Protein AF-A0A3E1NDI7-F1 (afdb_monomer)

Foldseek 3Di:
DDDDDLADFDCVLVPVLVVVCVVPVPDGDVVVVCVVPHDPVVVVVVVCLLAPDWDQDLNATARPVLDDPVLLVVQCVVVVNPRQSSQQVSFKDFQCVVCPPPDPPDLDPSVLVNSQSVLRSSQSSHVVNVCVVCVVWDKDKDFDRDSPTTIIGMGTDPDPDDPD

Nearest PDB structures (foldseek):
  8p1n-assembly1_A  TM=6.412E-01  e=2.838E-01  Orthohantavirus hantanense
  8qh3-assembly1_A  TM=6.187E-01  e=4.307E-01  Hantaan virus 76-118
  8c4u-assembly1_A  TM=6.651E-01  e=1.259E+00  Hantaan virus 76-118
  8c4t-assembly1_A  TM=6.817E-01  e=2.285E+00  Hantaan virus 76-118

Sequence (164 aa):
MNIKSLINADLDLLIDYNQAMQLNPTNWDISEYVNWKYDMNAALAFSKFFFPDFLEVDGCIILAFRYNTESFAAWKAHFEGNIPLIEAACNRYEVADYFFNTDIYTDDEHYHRALIAFAHVLKSAWEFGIKNLFPDRIFVFELFENQKETSITFYSQAVSGEIN

Secondary structure (DSSP, 8-state):
-----S----GGG-HHHHHHHHH-TTS--HHHHHHHH--HHHHHHHHHHHS--EEEETTEEEEGGG--HHHHHHHHHHTTT-HHHHHHHHH-EEGGGGTTTTS-----HHHHHHHHHHHHHHHHHHHHHHHHH-TTS-EEEEEEEETTEEEEEEEEPP------

pLDDT: mean 89.71, std 11.97, range [34.78, 98.44]

Organism: NCBI:txid2291815

Mean predicted aligned error: 5.39 Å

Solvent-accessible surface area (backbone atoms only — not comparable to full-atom values): 9916 Å² total; per-residue (Å²): 137,89,86,85,71,97,66,88,77,68,61,86,69,36,62,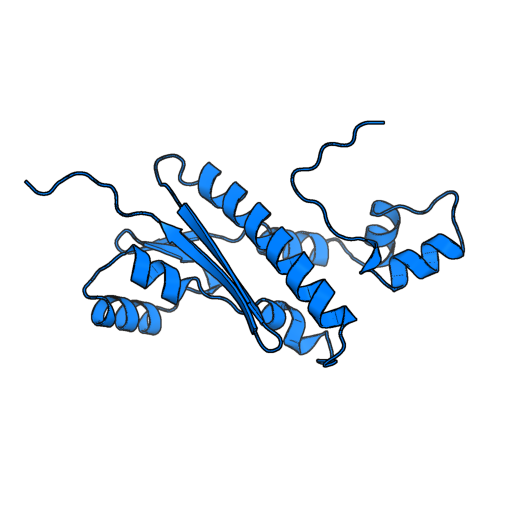70,56,53,56,50,33,74,77,39,73,91,83,56,52,74,66,56,48,45,66,73,76,50,55,74,65,55,54,57,53,50,47,44,66,41,49,60,61,73,37,81,54,96,90,31,66,33,42,47,94,55,64,44,74,67,62,52,53,50,39,35,61,75,48,74,65,41,51,42,61,33,19,35,62,52,33,48,42,57,59,62,71,80,39,66,90,76,49,77,90,58,99,41,74,65,53,54,50,44,52,53,53,48,49,54,48,39,50,51,35,41,55,52,47,49,45,74,76,39,71,92,56,56,72,51,76,50,76,47,80,54,100,87,46,49,29,40,29,36,26,50,59,80,77,90,78,80,91,125

Radius of gyration: 18.8 Å; Cα contacts (8 Å, |Δi|>4): 172; chains: 1; bounding box: 49×30×57 Å

Structure (mmCIF, N/CA/C/O backbone):
data_AF-A0A3E1NDI7-F1
#
_entry.id   AF-A0A3E1NDI7-F1
#
loop_
_atom_site.group_PDB
_atom_site.id
_atom_site.type_symbol
_atom_site.label_atom_id
_atom_site.label_alt_id
_atom_site.label_comp_id
_atom_site.label_asym_id
_atom_site.label_entity_id
_atom_site.label_seq_id
_atom_site.pdbx_PDB_ins_code
_atom_site.Cartn_x
_atom_site.Cartn_y
_atom_site.Cartn_z
_atom_site.occupancy
_atom_site.B_iso_or_equiv
_atom_site.auth_seq_id
_atom_site.auth_comp_id
_atom_site.auth_asym_id
_atom_site.auth_atom_id
_atom_site.pdbx_PDB_model_num
ATOM 1 N N . MET A 1 1 ? -1.617 15.578 -26.809 1.00 71.19 1 MET A N 1
ATOM 2 C CA . MET A 1 1 ? -2.389 14.451 -26.240 1.00 71.19 1 MET A CA 1
ATOM 3 C C . MET A 1 1 ? -2.559 14.718 -24.752 1.00 71.19 1 MET A C 1
ATOM 5 O O . MET A 1 1 ? -1.591 15.159 -24.152 1.00 71.19 1 MET A O 1
ATOM 9 N N . ASN A 1 2 ? -3.754 14.548 -24.179 1.00 81.81 2 ASN A N 1
ATOM 10 C CA . ASN A 1 2 ? -3.984 14.744 -22.742 1.00 81.81 2 ASN A CA 1
ATOM 11 C C . ASN A 1 2 ? -4.126 13.366 -22.089 1.00 81.81 2 ASN A C 1
ATOM 13 O O . ASN A 1 2 ? -5.121 12.684 -22.330 1.00 81.81 2 ASN A O 1
ATOM 17 N N . ILE A 1 3 ? -3.107 12.937 -21.348 1.00 80.75 3 ILE A N 1
ATOM 18 C CA . ILE A 1 3 ? -3.096 11.645 -20.658 1.00 80.75 3 ILE A CA 1
ATOM 19 C C . ILE A 1 3 ? -3.662 11.867 -19.257 1.00 80.75 3 ILE A C 1
ATOM 21 O O . ILE A 1 3 ? -3.220 12.763 -18.542 1.00 80.75 3 ILE A O 1
ATOM 25 N N . LYS A 1 4 ? -4.646 11.056 -18.865 1.00 83.56 4 LYS A N 1
ATOM 26 C CA . LYS A 1 4 ? -5.190 11.041 -17.505 1.00 83.56 4 LYS A CA 1
ATOM 27 C C . LYS A 1 4 ? -4.790 9.736 -16.838 1.00 83.56 4 LYS A C 1
ATOM 29 O O . LYS A 1 4 ? -5.055 8.677 -17.396 1.00 83.56 4 LYS A O 1
ATOM 34 N N . SER A 1 5 ? -4.196 9.823 -15.655 1.00 83.75 5 SER A N 1
ATOM 35 C CA . SER A 1 5 ? -3.858 8.656 -14.847 1.00 83.75 5 SER A CA 1
ATOM 36 C C . SER A 1 5 ? -4.297 8.863 -13.404 1.00 83.75 5 SER A C 1
ATOM 38 O O . SER A 1 5 ? -4.286 9.989 -12.908 1.00 83.75 5 SER A O 1
ATOM 40 N N . LEU A 1 6 ? -4.680 7.767 -12.748 1.00 78.81 6 LEU A N 1
ATOM 41 C CA . LEU A 1 6 ? -4.918 7.733 -11.305 1.00 78.81 6 LEU A CA 1
ATOM 42 C C . LEU A 1 6 ? -3.596 7.819 -10.530 1.00 78.81 6 LEU A C 1
ATOM 44 O O . LEU A 1 6 ? -3.552 8.377 -9.440 1.00 78.81 6 LEU A O 1
ATOM 48 N N . ILE A 1 7 ? -2.530 7.266 -11.111 1.00 83.50 7 ILE A N 1
ATOM 49 C CA . ILE A 1 7 ? -1.207 7.149 -10.505 1.00 83.50 7 ILE A CA 1
ATOM 50 C C . ILE A 1 7 ? -0.177 7.641 -11.517 1.00 83.50 7 ILE A C 1
ATOM 52 O O . ILE A 1 7 ? -0.162 7.189 -12.663 1.00 83.50 7 ILE A O 1
ATOM 56 N N . ASN A 1 8 ? 0.693 8.555 -11.099 1.00 74.81 8 ASN A N 1
ATOM 57 C CA . ASN A 1 8 ? 1.824 8.985 -11.910 1.00 74.81 8 ASN A CA 1
ATOM 58 C C . ASN A 1 8 ? 3.104 8.361 -11.348 1.00 74.81 8 ASN A C 1
ATOM 60 O O . ASN A 1 8 ? 3.677 8.889 -10.398 1.00 74.81 8 ASN A O 1
ATOM 64 N N . ALA A 1 9 ? 3.497 7.208 -11.890 1.00 81.31 9 ALA A N 1
ATOM 65 C CA . ALA A 1 9 ? 4.770 6.582 -11.553 1.00 81.31 9 ALA A CA 1
ATOM 66 C C . ALA A 1 9 ? 5.896 7.267 -12.341 1.00 81.31 9 ALA A C 1
ATOM 68 O O . ALA A 1 9 ? 5.804 7.394 -13.563 1.00 81.31 9 ALA A O 1
ATOM 69 N N . ASP A 1 10 ? 6.946 7.700 -11.643 1.00 87.50 10 ASP A N 1
ATOM 70 C CA . ASP A 1 10 ? 8.139 8.279 -12.263 1.00 87.50 10 ASP A CA 1
ATOM 71 C C . ASP A 1 10 ? 8.981 7.162 -12.903 1.00 87.50 10 ASP A C 1
ATOM 73 O O . ASP A 1 10 ? 9.759 6.479 -12.235 1.00 87.50 10 ASP A O 1
ATOM 77 N N . LEU A 1 11 ? 8.782 6.937 -14.206 1.00 88.38 11 LEU A N 1
ATOM 78 C CA . LEU A 1 11 ? 9.503 5.906 -14.960 1.00 88.38 11 LEU A CA 1
ATOM 79 C C . LEU A 1 11 ? 10.994 6.240 -15.140 1.00 88.38 11 LEU A C 1
ATOM 81 O O . LEU A 1 11 ? 11.779 5.339 -15.443 1.00 88.38 11 LEU A O 1
ATOM 85 N N . ASP A 1 12 ? 11.419 7.484 -14.890 1.00 89.50 12 ASP A N 1
ATOM 86 C CA . ASP A 1 12 ? 12.838 7.855 -14.924 1.00 89.50 12 ASP A CA 1
ATOM 87 C C . ASP A 1 12 ? 13.623 7.159 -13.792 1.00 89.50 12 ASP A C 1
ATOM 89 O O . ASP A 1 12 ? 14.838 6.972 -13.880 1.00 89.50 12 ASP A O 1
ATOM 93 N N . LEU A 1 13 ? 12.921 6.683 -12.756 1.00 90.81 13 LEU A N 1
ATOM 94 C CA . LEU A 1 13 ? 13.494 5.905 -11.654 1.00 90.81 13 LEU A CA 1
ATOM 95 C C . LEU A 1 13 ? 13.760 4.436 -12.021 1.00 90.81 13 LEU A C 1
ATOM 97 O O . LEU A 1 13 ? 14.428 3.719 -11.277 1.00 90.81 13 LEU A O 1
ATOM 101 N N . LEU A 1 14 ? 13.292 3.967 -13.177 1.00 90.88 14 LEU A N 1
ATOM 102 C CA . LEU A 1 14 ? 13.565 2.618 -13.663 1.00 90.88 14 LEU A CA 1
ATOM 103 C C . LEU A 1 14 ? 14.849 2.631 -14.510 1.00 90.88 14 LEU A C 1
ATOM 105 O O . LEU A 1 14 ? 14.816 2.852 -15.718 1.00 90.88 14 LEU A O 1
ATOM 109 N N . ILE A 1 15 ? 16.007 2.405 -13.885 1.00 88.81 15 ILE A N 1
ATOM 110 C CA . ILE A 1 15 ? 17.323 2.510 -14.553 1.00 88.81 15 ILE A CA 1
ATOM 111 C C . ILE A 1 15 ? 17.380 1.636 -15.815 1.00 88.81 15 ILE A C 1
ATOM 113 O O . ILE A 1 15 ? 17.673 2.128 -16.908 1.00 88.81 15 ILE A O 1
ATOM 117 N N . ASP A 1 16 ? 17.031 0.358 -15.678 1.00 89.38 16 ASP A N 1
ATOM 118 C CA . ASP A 1 16 ? 17.076 -0.610 -16.776 1.00 89.38 16 ASP A CA 1
ATOM 119 C C . ASP A 1 16 ? 16.060 -0.293 -17.881 1.00 89.38 16 ASP A C 1
ATOM 121 O O . ASP A 1 16 ? 16.328 -0.540 -19.058 1.00 89.38 16 ASP A O 1
ATOM 125 N N . TYR A 1 17 ? 14.910 0.287 -17.520 1.00 90.69 17 TYR A N 1
ATOM 126 C CA . TYR A 1 17 ? 13.917 0.762 -18.484 1.00 90.69 17 TYR A CA 1
ATOM 127 C C . TYR A 1 17 ? 14.515 1.851 -19.375 1.00 90.69 17 TYR A C 1
ATOM 129 O O . TYR A 1 17 ? 14.430 1.766 -20.599 1.00 90.69 17 TYR A O 1
ATOM 137 N N . ASN A 1 18 ? 15.165 2.845 -18.767 1.00 88.94 18 ASN A N 1
ATOM 138 C CA . ASN A 1 18 ? 15.730 3.980 -19.489 1.00 88.94 18 ASN A CA 1
ATOM 139 C C . ASN A 1 18 ? 16.926 3.583 -20.354 1.00 88.94 18 ASN A C 1
ATOM 141 O O . ASN A 1 18 ? 17.058 4.061 -21.481 1.00 88.94 18 ASN A O 1
ATOM 145 N N . GLN A 1 19 ? 17.769 2.670 -19.871 1.00 88.88 19 GLN A N 1
ATOM 146 C CA . GLN A 1 19 ? 18.877 2.133 -20.661 1.00 88.88 19 GLN A CA 1
ATOM 147 C C . GLN A 1 19 ? 18.376 1.360 -21.888 1.00 88.88 19 GLN A C 1
ATOM 149 O O . GLN A 1 19 ? 18.858 1.583 -22.998 1.00 88.88 19 GLN A O 1
ATOM 154 N N . ALA A 1 20 ? 17.374 0.492 -21.722 1.00 87.25 20 ALA A N 1
ATOM 155 C CA . ALA A 1 20 ? 16.796 -0.259 -22.833 1.00 87.25 20 ALA A CA 1
ATOM 156 C C . ALA A 1 20 ? 16.078 0.651 -23.848 1.00 87.25 20 ALA A C 1
ATOM 158 O O . ALA A 1 20 ? 16.231 0.458 -25.057 1.00 87.25 20 ALA A O 1
ATOM 159 N N . MET A 1 21 ? 15.383 1.692 -23.375 1.00 88.44 21 MET A N 1
ATOM 160 C CA . MET A 1 21 ? 14.743 2.699 -24.228 1.00 88.44 21 MET A CA 1
ATOM 161 C C . MET A 1 21 ? 15.754 3.425 -25.125 1.00 88.44 21 MET A C 1
ATOM 163 O O . MET A 1 21 ? 15.481 3.657 -26.301 1.00 88.44 21 MET A O 1
ATOM 167 N N . GLN A 1 22 ? 16.938 3.758 -24.599 1.00 86.19 22 GLN A N 1
ATOM 168 C CA . GLN A 1 22 ? 18.000 4.409 -25.378 1.00 86.19 22 GLN A CA 1
ATOM 169 C C . GLN A 1 22 ? 18.545 3.514 -26.498 1.00 86.19 22 GLN A C 1
ATOM 171 O O . GLN A 1 22 ? 18.965 4.022 -27.539 1.00 86.19 22 GLN A O 1
ATOM 176 N N . LEU A 1 23 ? 18.530 2.194 -26.303 1.00 85.19 23 LEU A N 1
ATOM 177 C CA . LEU A 1 23 ? 19.011 1.227 -27.288 1.00 85.19 23 LEU A CA 1
ATOM 178 C C . LEU A 1 23 ? 17.955 0.892 -28.355 1.00 85.19 23 LEU A C 1
ATOM 180 O O . LEU A 1 23 ? 18.330 0.592 -29.485 1.00 85.19 23 LEU A O 1
ATOM 184 N N . ASN A 1 24 ? 16.658 0.971 -28.027 1.00 80.88 24 ASN A N 1
ATOM 185 C CA . ASN A 1 24 ? 15.546 0.608 -28.920 1.00 80.88 24 ASN A CA 1
ATOM 186 C C . ASN A 1 24 ? 14.363 1.607 -28.846 1.00 80.88 24 ASN A C 1
ATOM 188 O O . ASN A 1 24 ? 13.267 1.242 -28.419 1.00 80.88 24 ASN A O 1
ATOM 192 N N . PRO A 1 25 ? 14.526 2.864 -29.297 1.00 74.12 25 PRO A N 1
ATOM 193 C CA . PRO A 1 25 ? 13.578 3.946 -29.001 1.00 74.12 25 PRO A CA 1
ATOM 194 C C . PRO A 1 25 ? 12.211 3.837 -29.694 1.00 74.12 25 PRO A C 1
ATOM 196 O O . PRO A 1 25 ? 11.266 4.512 -29.297 1.00 74.12 25 PRO A O 1
ATOM 199 N N . THR A 1 26 ? 12.082 3.037 -30.754 1.00 77.38 26 THR A N 1
ATOM 200 C CA . THR A 1 26 ? 10.857 2.968 -31.569 1.00 77.38 26 THR A CA 1
ATOM 201 C C . THR A 1 26 ? 9.857 1.899 -31.134 1.00 77.38 26 THR A C 1
ATOM 203 O O . THR A 1 26 ? 8.730 1.929 -31.619 1.00 77.38 26 THR A O 1
ATOM 206 N N . ASN A 1 27 ? 10.232 0.967 -30.251 1.00 78.19 27 ASN A N 1
ATOM 207 C CA . ASN A 1 27 ? 9.362 -0.141 -29.834 1.00 78.19 27 ASN A CA 1
ATOM 208 C C . ASN A 1 27 ? 9.584 -0.530 -28.363 1.00 78.19 27 ASN A C 1
ATOM 210 O O . ASN A 1 27 ? 9.684 -1.710 -28.036 1.00 78.19 27 ASN A O 1
ATOM 214 N N . TRP A 1 28 ? 9.734 0.472 -27.496 1.00 87.88 28 TRP A N 1
ATOM 215 C CA . TRP A 1 28 ? 9.941 0.273 -26.067 1.00 87.88 28 TRP A CA 1
ATOM 216 C C . TRP A 1 28 ? 8.927 1.080 -25.264 1.00 87.88 28 TRP A C 1
ATOM 218 O O . TRP A 1 28 ? 8.871 2.305 -25.376 1.00 87.88 28 TRP A O 1
ATOM 228 N N . ASP A 1 29 ? 8.127 0.383 -24.465 1.00 89.69 29 ASP A N 1
ATOM 229 C CA . ASP A 1 29 ? 7.175 0.967 -23.529 1.00 89.69 29 ASP A CA 1
ATOM 230 C C . ASP A 1 29 ? 7.158 0.180 -22.207 1.00 89.69 29 ASP A C 1
ATOM 232 O O . ASP A 1 29 ? 7.912 -0.779 -22.009 1.00 89.69 29 ASP A O 1
ATOM 236 N N . ILE A 1 30 ? 6.308 0.599 -21.267 1.00 90.12 30 ILE A N 1
ATOM 237 C CA . ILE A 1 30 ? 6.222 -0.051 -19.955 1.00 90.12 30 ILE A CA 1
ATOM 238 C C . ILE A 1 30 ? 5.742 -1.509 -20.041 1.00 90.12 30 ILE A C 1
ATOM 240 O O . ILE A 1 30 ? 6.119 -2.321 -19.199 1.00 90.12 30 ILE A O 1
ATOM 244 N N . SER A 1 31 ? 4.953 -1.866 -21.057 1.00 90.69 31 SER A N 1
ATOM 245 C CA . SER A 1 31 ? 4.467 -3.234 -21.262 1.00 90.69 31 SER A CA 1
ATOM 246 C C . SER A 1 31 ? 5.614 -4.155 -21.673 1.00 90.69 31 SER A C 1
ATOM 248 O O . SER A 1 31 ? 5.738 -5.257 -21.137 1.00 90.69 31 SER A O 1
ATOM 250 N N . GLU A 1 32 ? 6.492 -3.685 -22.564 1.00 91.94 32 GLU A N 1
ATOM 251 C CA . GLU A 1 32 ? 7.709 -4.407 -22.956 1.00 91.94 32 GLU A CA 1
ATOM 252 C C . GLU A 1 32 ? 8.666 -4.587 -21.771 1.00 91.94 32 GLU A C 1
ATOM 254 O O . GLU A 1 32 ? 9.226 -5.666 -21.576 1.00 91.94 32 GLU A O 1
ATOM 259 N N . TYR A 1 33 ? 8.797 -3.571 -20.911 1.00 92.25 33 TYR A N 1
ATOM 260 C CA . TYR A 1 33 ? 9.595 -3.688 -19.688 1.00 92.25 33 TYR A CA 1
ATOM 261 C C . TYR A 1 33 ? 9.036 -4.725 -18.716 1.00 92.25 33 TYR A C 1
ATOM 263 O O . TY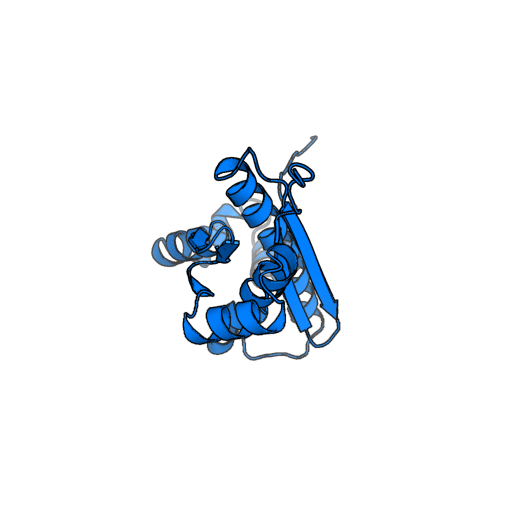R A 1 33 ? 9.797 -5.534 -18.183 1.00 92.25 33 TYR A O 1
ATOM 271 N N . VAL A 1 34 ? 7.714 -4.743 -18.513 1.00 92.88 34 VAL A N 1
ATOM 272 C CA . VAL A 1 34 ? 7.059 -5.755 -17.673 1.00 92.88 34 VAL A CA 1
ATOM 273 C C . VAL A 1 34 ? 7.301 -7.157 -18.230 1.00 92.88 34 VAL A C 1
ATOM 275 O O . VAL A 1 34 ? 7.703 -8.034 -17.472 1.00 92.88 34 VAL A O 1
ATOM 278 N N . ASN A 1 35 ? 7.138 -7.350 -19.542 1.00 92.00 35 ASN A N 1
ATOM 279 C CA . ASN A 1 35 ? 7.407 -8.619 -20.225 1.00 92.00 35 ASN A CA 1
ATOM 280 C C . ASN A 1 35 ? 8.880 -9.055 -20.110 1.00 92.00 35 ASN A C 1
ATOM 282 O O . ASN A 1 35 ? 9.178 -10.242 -19.996 1.00 92.00 35 ASN A O 1
ATOM 286 N N . TRP A 1 36 ? 9.815 -8.102 -20.124 1.00 92.56 36 TRP A N 1
ATOM 287 C CA . TRP A 1 36 ? 11.242 -8.388 -19.992 1.00 92.56 36 TRP A CA 1
ATOM 288 C C . TRP A 1 36 ? 11.658 -8.753 -18.560 1.00 92.56 36 TRP A C 1
ATOM 290 O O . TRP A 1 36 ? 12.532 -9.602 -18.376 1.00 92.56 36 TRP A O 1
ATOM 300 N N . LYS A 1 37 ? 11.075 -8.101 -17.546 1.00 93.00 37 LYS A N 1
ATOM 301 C CA . LYS A 1 37 ? 11.544 -8.190 -16.154 1.00 93.00 37 LYS A CA 1
ATOM 302 C C . LYS A 1 37 ? 10.756 -9.136 -15.261 1.00 93.00 37 LYS A C 1
ATOM 304 O O . LYS A 1 37 ? 11.328 -9.637 -14.294 1.00 93.00 37 LYS A O 1
ATOM 309 N N . TYR A 1 38 ? 9.476 -9.355 -15.536 1.00 94.38 38 TYR A N 1
ATOM 310 C CA . TYR A 1 38 ? 8.571 -9.993 -14.585 1.00 94.38 38 TYR A CA 1
ATOM 311 C C . TYR A 1 38 ? 7.747 -11.105 -15.227 1.00 94.38 38 TYR A C 1
ATOM 313 O O . TYR A 1 38 ? 7.490 -11.119 -16.428 1.00 94.38 38 TYR A O 1
ATOM 321 N N . ASP A 1 39 ? 7.317 -12.049 -14.394 1.00 95.31 39 ASP A N 1
ATOM 322 C CA . ASP A 1 39 ? 6.461 -13.162 -14.785 1.00 95.31 39 ASP A CA 1
ATOM 323 C C . ASP A 1 39 ? 5.040 -13.019 -14.204 1.00 95.31 39 ASP A C 1
ATOM 325 O O . ASP A 1 39 ? 4.694 -12.053 -13.516 1.00 95.31 39 ASP A O 1
ATOM 329 N N . MET A 1 40 ? 4.189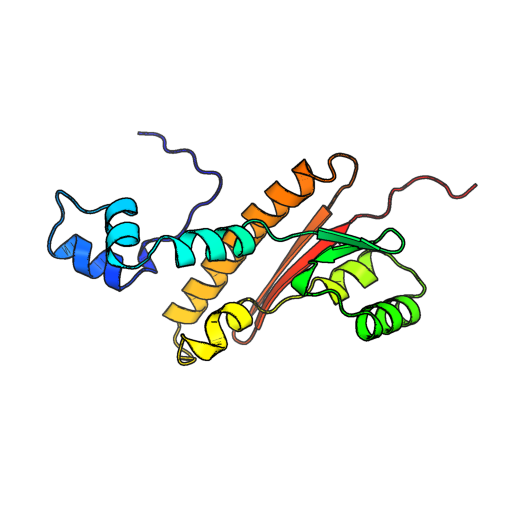 -14.011 -14.478 1.00 95.56 40 MET A N 1
ATOM 330 C CA . MET A 1 40 ? 2.812 -14.032 -13.976 1.00 95.56 40 MET A CA 1
ATOM 331 C C . MET A 1 40 ? 2.737 -14.139 -12.442 1.00 95.56 40 MET A C 1
ATOM 333 O O . MET A 1 40 ? 1.803 -13.616 -11.835 1.00 95.56 40 MET A O 1
ATOM 337 N N . ASN A 1 41 ? 3.710 -14.793 -11.800 1.00 96.25 41 ASN A N 1
ATOM 338 C CA . ASN A 1 41 ? 3.730 -14.923 -10.343 1.00 96.25 41 ASN A CA 1
ATOM 339 C C . ASN A 1 41 ? 4.012 -13.571 -9.687 1.00 96.25 41 ASN A C 1
ATOM 341 O O . ASN A 1 41 ? 3.320 -13.191 -8.742 1.00 96.25 41 ASN A O 1
ATOM 345 N N . ALA A 1 42 ? 4.973 -12.819 -10.228 1.00 94.44 42 ALA A N 1
ATOM 346 C CA . ALA A 1 42 ? 5.261 -11.458 -9.806 1.00 94.44 42 ALA A CA 1
ATOM 347 C C . ALA A 1 42 ? 4.030 -10.560 -9.988 1.00 94.44 42 ALA A C 1
ATOM 349 O O . ALA A 1 42 ? 3.655 -9.854 -9.055 1.00 94.44 42 ALA A O 1
ATOM 350 N N . ALA A 1 43 ? 3.344 -10.639 -11.135 1.00 95.25 43 ALA A N 1
ATOM 351 C CA . ALA A 1 43 ? 2.126 -9.863 -11.377 1.00 95.25 43 ALA A CA 1
ATOM 352 C C . ALA A 1 43 ? 1.034 -10.130 -10.319 1.00 95.25 43 ALA A C 1
ATOM 354 O O . ALA A 1 43 ? 0.439 -9.191 -9.784 1.00 95.25 43 ALA A O 1
ATOM 355 N N . LEU A 1 44 ? 0.804 -11.399 -9.961 1.00 96.25 44 LEU A N 1
ATOM 356 C CA . LEU A 1 44 ? -0.144 -11.768 -8.904 1.00 96.25 44 LEU A CA 1
ATOM 357 C C . LEU A 1 44 ? 0.308 -11.276 -7.523 1.00 96.25 44 LEU A C 1
ATOM 359 O O . LEU A 1 44 ? -0.512 -10.740 -6.776 1.00 96.25 44 LEU A O 1
ATOM 363 N N . ALA A 1 45 ? 1.593 -11.396 -7.188 1.00 95.06 45 ALA A N 1
ATOM 364 C CA . ALA A 1 45 ? 2.126 -10.906 -5.920 1.00 95.06 45 ALA A CA 1
ATOM 365 C C . ALA A 1 45 ? 1.984 -9.377 -5.794 1.00 95.06 45 ALA A C 1
ATOM 367 O O . ALA A 1 45 ? 1.462 -8.883 -4.792 1.00 95.06 45 ALA A O 1
ATOM 368 N N . PHE A 1 46 ? 2.344 -8.625 -6.840 1.00 94.25 46 PHE A N 1
ATOM 369 C CA . PHE A 1 46 ? 2.189 -7.169 -6.871 1.00 94.25 46 PHE A CA 1
ATOM 370 C C . PHE A 1 46 ? 0.723 -6.728 -6.790 1.00 94.25 46 PHE A C 1
ATOM 372 O O . PHE A 1 46 ? 0.432 -5.667 -6.241 1.00 94.25 46 PHE A O 1
ATOM 379 N N . SER A 1 47 ? -0.233 -7.546 -7.243 1.00 95.19 47 SER A N 1
ATOM 380 C CA . SER A 1 47 ? -1.653 -7.225 -7.053 1.00 95.19 47 SER A CA 1
ATOM 381 C C . SER A 1 47 ? -2.036 -7.110 -5.571 1.00 95.19 47 SER A C 1
ATOM 383 O O . SER A 1 47 ? -2.785 -6.205 -5.212 1.00 95.19 47 SER A O 1
ATOM 385 N N . LYS A 1 48 ? -1.466 -7.950 -4.691 1.00 94.25 48 LYS A N 1
ATOM 386 C CA . LYS A 1 48 ? -1.688 -7.884 -3.235 1.00 94.25 48 LYS A CA 1
ATOM 387 C C . LYS A 1 48 ? -0.952 -6.733 -2.571 1.00 94.25 48 LYS A C 1
ATOM 389 O O . LYS A 1 48 ? -1.405 -6.243 -1.543 1.00 94.25 48 LYS A O 1
ATOM 394 N N . PHE A 1 49 ? 0.139 -6.288 -3.177 1.00 91.75 49 PHE A N 1
ATOM 395 C CA . PHE A 1 49 ? 0.840 -5.087 -2.762 1.00 91.75 49 PHE A CA 1
ATOM 396 C C . PHE A 1 49 ? -0.013 -3.832 -3.018 1.00 91.75 49 PHE A C 1
ATOM 398 O O . PHE A 1 49 ? -0.221 -3.029 -2.112 1.00 91.75 49 PHE A O 1
ATOM 405 N N . PHE A 1 50 ? -0.573 -3.685 -4.225 1.00 95.25 50 PHE A N 1
ATOM 406 C CA . PHE A 1 50 ? -1.419 -2.536 -4.575 1.00 95.25 50 PHE A CA 1
ATOM 407 C C . PHE A 1 50 ? -2.827 -2.612 -3.968 1.00 95.25 50 PHE A C 1
ATOM 409 O O . PHE A 1 50 ? -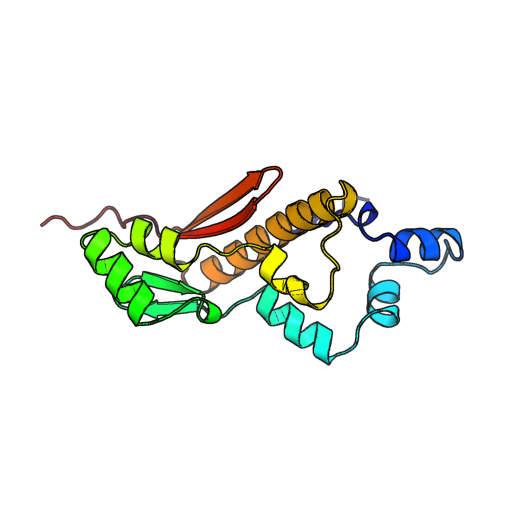3.421 -1.581 -3.666 1.00 95.25 50 PHE A O 1
ATOM 416 N N . PHE A 1 51 ? -3.358 -3.819 -3.768 1.00 96.62 51 PHE A N 1
ATOM 417 C CA . PHE A 1 51 ? -4.700 -4.064 -3.237 1.00 96.62 51 PHE A CA 1
ATOM 418 C C . PHE A 1 51 ? -4.647 -5.113 -2.111 1.00 96.62 51 PHE A C 1
ATOM 420 O O . PHE A 1 51 ? -4.981 -6.292 -2.318 1.00 96.62 51 PHE A O 1
ATOM 427 N N . PRO A 1 52 ? -4.186 -4.718 -0.911 1.00 97.12 52 PRO A N 1
ATOM 428 C CA . PRO A 1 52 ? -4.068 -5.621 0.225 1.00 97.12 52 PRO A CA 1
ATOM 429 C C . PRO A 1 52 ? -5.445 -6.045 0.740 1.00 97.12 52 PRO A C 1
ATOM 431 O O . PRO A 1 52 ? -6.467 -5.436 0.428 1.00 97.12 52 PRO A O 1
ATOM 434 N N . ASP A 1 53 ? -5.470 -7.122 1.527 1.00 97.62 53 ASP A N 1
ATOM 435 C CA . ASP A 1 53 ? -6.679 -7.497 2.265 1.00 97.62 53 ASP A CA 1
ATOM 436 C C . ASP A 1 53 ? -6.809 -6.636 3.523 1.00 97.62 53 ASP A C 1
ATOM 438 O O . ASP A 1 53 ? -5.815 -6.337 4.195 1.00 97.62 53 ASP A O 1
ATOM 442 N N . PHE A 1 54 ? -8.045 -6.281 3.858 1.00 97.75 54 PHE A N 1
ATOM 443 C CA . PHE A 1 54 ? -8.392 -5.533 5.060 1.00 97.75 54 PHE A CA 1
ATOM 444 C C . PHE A 1 54 ? -9.207 -6.429 5.993 1.00 97.75 54 PHE A C 1
ATOM 446 O O . PHE A 1 54 ? -10.102 -7.150 5.552 1.00 97.75 54 PHE A O 1
ATOM 453 N N . LEU A 1 55 ? -8.892 -6.382 7.281 1.00 97.75 55 LEU A N 1
ATOM 454 C CA . LEU A 1 55 ? -9.561 -7.112 8.346 1.00 97.75 55 LEU A CA 1
ATOM 455 C C . LEU A 1 55 ? -10.365 -6.131 9.199 1.00 97.75 55 LEU A C 1
ATOM 457 O O . LEU A 1 55 ? -9.806 -5.153 9.689 1.00 97.75 55 LEU A O 1
ATOM 461 N N . GLU A 1 56 ? -11.643 -6.426 9.428 1.00 97.44 56 GLU A N 1
ATOM 462 C CA . GLU A 1 56 ? -12.438 -5.732 10.441 1.00 97.44 56 GLU A CA 1
ATOM 463 C C . GLU A 1 56 ? -12.370 -6.489 11.774 1.00 97.44 56 GLU A C 1
ATOM 465 O O . GLU A 1 56 ? -12.728 -7.665 11.854 1.00 97.44 56 GLU A O 1
ATOM 470 N N . VAL A 1 57 ? -11.890 -5.821 12.823 1.00 97.12 57 VAL A N 1
ATOM 471 C CA . VAL A 1 57 ? -11.720 -6.393 14.164 1.00 97.12 57 VAL A CA 1
ATOM 472 C C . VAL A 1 57 ? -12.001 -5.333 15.223 1.00 97.12 57 VAL A C 1
ATOM 474 O O . VAL A 1 57 ? -11.376 -4.277 15.244 1.00 97.12 57 VAL A O 1
ATOM 477 N N . ASP A 1 58 ? -12.972 -5.600 16.100 1.00 95.31 58 ASP A N 1
ATOM 478 C CA . ASP A 1 58 ? -13.426 -4.669 17.144 1.00 95.31 58 ASP A CA 1
ATOM 479 C C . ASP A 1 58 ? -13.719 -3.246 16.622 1.00 95.31 58 ASP A C 1
ATOM 481 O O . ASP A 1 58 ? -13.377 -2.248 17.256 1.00 95.31 58 ASP A O 1
ATOM 485 N N . GLY A 1 59 ? -14.319 -3.152 15.431 1.00 94.81 59 GLY A N 1
ATOM 486 C CA . GLY A 1 59 ? -14.632 -1.887 14.760 1.00 94.81 59 GLY A CA 1
ATOM 487 C C . GLY A 1 59 ? -13.448 -1.216 14.053 1.00 94.81 59 GLY A C 1
ATOM 488 O O . GLY A 1 59 ? -13.679 -0.272 13.300 1.00 94.81 59 GLY A O 1
ATOM 489 N N . CYS A 1 60 ? -12.219 -1.708 14.232 1.00 97.56 60 CYS A N 1
ATOM 490 C CA . CYS A 1 60 ? -11.028 -1.246 13.518 1.00 97.56 60 CYS A CA 1
ATOM 491 C C . CYS A 1 60 ? -10.890 -1.947 12.159 1.00 97.56 60 CYS A C 1
ATOM 493 O O . CYS A 1 60 ? -11.195 -3.132 12.039 1.00 97.56 60 CYS A O 1
ATOM 495 N N . ILE A 1 61 ? -10.357 -1.241 11.167 1.00 98.12 61 ILE A N 1
ATOM 496 C CA . ILE A 1 61 ? -9.976 -1.733 9.845 1.00 98.12 61 ILE A CA 1
ATOM 497 C C . ILE A 1 61 ? -8.450 -1.802 9.766 1.00 98.12 61 ILE A C 1
ATOM 499 O O . ILE A 1 61 ? -7.755 -0.783 9.734 1.00 98.12 61 ILE A O 1
ATOM 503 N N . ILE A 1 62 ? -7.926 -3.025 9.731 1.00 98.38 62 ILE A N 1
ATOM 504 C CA . ILE A 1 62 ? -6.493 -3.316 9.807 1.00 98.38 62 ILE A CA 1
ATOM 505 C C . ILE A 1 62 ? -6.014 -3.979 8.514 1.00 98.38 62 ILE A C 1
ATOM 507 O O . ILE A 1 62 ? -6.708 -4.822 7.952 1.00 98.38 62 ILE A O 1
ATOM 511 N N . LEU A 1 63 ? -4.808 -3.658 8.044 1.00 97.88 63 LEU A N 1
ATOM 512 C CA . LEU A 1 63 ? -4.142 -4.430 6.989 1.00 97.88 63 LEU A CA 1
ATOM 513 C C . LEU A 1 63 ? -3.964 -5.878 7.449 1.00 97.88 63 LEU A C 1
ATOM 515 O O . LEU A 1 63 ? -3.291 -6.135 8.447 1.00 97.88 63 LEU A O 1
ATOM 519 N N . ALA A 1 64 ? -4.516 -6.841 6.712 1.00 97.81 64 ALA A N 1
ATOM 520 C CA . ALA A 1 64 ? -4.541 -8.235 7.152 1.00 97.81 64 ALA A CA 1
ATOM 521 C C . ALA A 1 64 ? -3.132 -8.797 7.412 1.00 97.81 64 ALA A C 1
ATOM 523 O O . ALA A 1 64 ? -2.917 -9.493 8.399 1.00 97.81 64 ALA A O 1
ATOM 524 N N . PHE A 1 65 ? -2.149 -8.433 6.582 1.00 95.81 65 PHE A N 1
ATOM 525 C CA . PHE A 1 65 ? -0.755 -8.863 6.749 1.00 95.81 65 PHE A CA 1
ATOM 526 C C . PHE A 1 65 ? -0.020 -8.161 7.909 1.00 95.81 65 PHE A C 1
ATOM 528 O O . PHE A 1 65 ? 1.066 -8.588 8.295 1.00 95.81 65 PHE A O 1
ATOM 535 N N . ARG A 1 66 ? -0.591 -7.085 8.468 1.00 96.62 66 ARG A N 1
ATOM 536 C CA . ARG A 1 66 ? -0.083 -6.391 9.663 1.00 96.62 66 ARG A CA 1
ATOM 537 C C . ARG A 1 66 ? -0.768 -6.833 10.943 1.00 96.62 66 ARG A C 1
ATOM 539 O O . ARG A 1 66 ? -0.247 -6.563 12.025 1.00 96.62 66 ARG A O 1
ATOM 546 N N . TYR A 1 67 ? -1.922 -7.487 10.842 1.00 97.75 67 TYR A N 1
ATOM 547 C CA . TYR A 1 67 ? -2.662 -7.893 12.019 1.00 97.75 67 TYR A CA 1
ATOM 548 C C . TYR A 1 67 ? -1.883 -8.941 12.817 1.00 97.75 67 TYR A C 1
ATOM 550 O O . TYR A 1 67 ? -1.560 -10.028 12.340 1.00 97.75 67 TYR A O 1
ATOM 558 N N . ASN A 1 68 ? -1.619 -8.607 14.073 1.00 97.38 68 ASN A N 1
ATOM 559 C CA . ASN A 1 68 ? -1.067 -9.507 15.066 1.00 97.38 68 ASN A CA 1
ATOM 560 C C . ASN A 1 68 ? -1.880 -9.334 16.349 1.00 97.38 68 ASN A C 1
ATOM 562 O O . ASN A 1 68 ? -1.982 -8.221 16.865 1.00 97.38 68 ASN A O 1
ATOM 566 N N . THR A 1 69 ? -2.451 -10.424 16.860 1.00 97.75 69 THR A N 1
ATOM 567 C CA . THR A 1 69 ? -3.372 -10.398 18.005 1.00 97.75 69 THR A CA 1
ATOM 568 C C . THR A 1 69 ? -2.762 -9.739 19.243 1.00 97.75 69 THR A C 1
ATOM 570 O O . THR A 1 69 ? -3.436 -8.963 19.917 1.00 97.75 69 THR A O 1
ATOM 573 N N . GLU A 1 70 ? -1.487 -10.006 19.537 1.00 98.00 70 GLU A N 1
ATOM 574 C CA . GLU A 1 70 ? -0.803 -9.466 20.719 1.00 98.00 70 GLU A CA 1
ATOM 575 C C . GLU A 1 70 ? -0.528 -7.969 20.565 1.00 98.00 70 GLU A C 1
ATOM 577 O O . GLU A 1 70 ? -0.832 -7.184 21.463 1.00 98.00 70 GLU A O 1
ATOM 582 N N . SER A 1 71 ? -0.020 -7.560 19.398 1.00 96.50 71 SER A N 1
ATOM 583 C CA . SER A 1 71 ? 0.245 -6.148 19.095 1.00 96.50 71 SER A CA 1
ATOM 584 C C . SER A 1 71 ? -1.046 -5.331 19.072 1.00 96.50 71 SER A C 1
ATOM 586 O O . SER A 1 71 ? -1.099 -4.241 19.636 1.00 96.50 71 SER A O 1
ATOM 588 N N . PHE A 1 72 ? -2.113 -5.874 18.482 1.00 98.25 72 PHE A N 1
ATOM 589 C CA . PHE A 1 72 ? -3.427 -5.238 18.463 1.00 98.25 72 PHE A CA 1
ATOM 590 C C . PHE A 1 72 ? -3.986 -5.060 19.878 1.00 98.25 72 PHE A C 1
ATOM 592 O O . PHE A 1 72 ? -4.417 -3.966 20.233 1.00 98.25 72 PHE A O 1
ATOM 599 N N . ALA A 1 73 ? -3.934 -6.104 20.714 1.00 97.94 73 ALA A N 1
ATOM 600 C CA . ALA A 1 73 ? -4.390 -6.021 22.099 1.00 97.94 73 ALA A CA 1
ATOM 601 C C . ALA A 1 73 ? -3.589 -4.986 22.909 1.00 97.94 73 ALA A C 1
ATOM 603 O O . ALA A 1 73 ? -4.178 -4.219 23.674 1.00 97.94 73 ALA A O 1
ATOM 604 N N . ALA A 1 74 ? -2.269 -4.920 22.705 1.00 98.12 74 ALA A N 1
ATOM 605 C CA . ALA A 1 74 ? -1.406 -3.933 23.345 1.00 98.12 74 ALA A CA 1
ATOM 606 C C . ALA A 1 74 ? -1.770 -2.498 22.933 1.00 98.12 74 ALA A C 1
ATOM 608 O O . ALA A 1 74 ? -1.950 -1.644 23.802 1.00 98.12 74 ALA A O 1
ATOM 609 N N . TRP A 1 75 ? -1.953 -2.232 21.634 1.00 98.19 75 TRP A N 1
ATOM 610 C CA . TRP A 1 75 ? -2.355 -0.906 21.156 1.00 98.19 75 TRP A CA 1
ATOM 611 C C . TRP A 1 75 ? -3.764 -0.525 21.594 1.00 98.19 75 TRP A C 1
ATOM 613 O O . TRP A 1 75 ? -3.988 0.609 22.013 1.00 98.19 75 TRP A O 1
ATOM 623 N N . LYS A 1 76 ? -4.701 -1.475 21.582 1.00 97.50 76 LYS A N 1
ATOM 624 C CA . LYS A 1 76 ? -6.064 -1.256 22.070 1.00 97.50 76 LYS A CA 1
ATOM 625 C C . LYS A 1 76 ? -6.086 -0.846 23.540 1.00 97.50 76 LYS A C 1
ATOM 627 O O . LYS A 1 76 ? -6.824 0.069 23.897 1.00 97.50 76 LYS A O 1
ATOM 632 N N . ALA A 1 77 ? -5.272 -1.495 24.373 1.00 97.62 77 ALA A N 1
ATOM 633 C CA . ALA A 1 77 ? -5.117 -1.127 25.776 1.00 97.62 77 ALA A CA 1
ATOM 634 C C . ALA A 1 77 ? -4.424 0.235 25.939 1.00 97.62 77 ALA A C 1
ATOM 636 O O . ALA A 1 77 ? -4.881 1.055 26.728 1.00 97.62 77 ALA A O 1
ATOM 637 N N . HIS A 1 78 ? -3.356 0.491 25.177 1.00 98.00 78 HIS A N 1
ATOM 638 C CA . HIS A 1 78 ? -2.589 1.737 25.247 1.00 98.00 78 HIS A CA 1
ATOM 639 C C . HIS A 1 78 ? -3.408 2.974 24.853 1.00 98.00 78 HIS A C 1
ATOM 641 O O . HIS A 1 78 ? -3.279 4.018 25.483 1.00 98.00 78 HIS A O 1
ATOM 647 N N . PHE A 1 79 ? -4.259 2.854 23.833 1.00 97.50 79 PHE A N 1
ATOM 648 C CA . PHE A 1 79 ? -5.085 3.951 23.326 1.00 97.50 79 PHE A CA 1
ATOM 649 C C . PHE A 1 79 ? -6.515 3.955 23.876 1.00 97.50 79 PHE A C 1
ATOM 651 O O . PHE A 1 79 ? -7.364 4.667 23.344 1.00 97.50 79 PHE A O 1
ATOM 658 N N . GLU A 1 80 ? -6.799 3.152 24.906 1.00 96.12 80 GLU A N 1
ATOM 659 C CA . GLU A 1 80 ? -8.102 3.108 25.587 1.00 96.12 80 GLU A CA 1
ATOM 660 C C . GLU A 1 80 ? -9.291 2.910 24.621 1.00 96.12 80 GLU A C 1
ATOM 662 O O . GLU A 1 80 ? -10.369 3.476 24.791 1.00 96.12 80 GLU A O 1
ATOM 667 N N . GLY A 1 81 ? -9.098 2.104 23.570 1.00 91.75 81 GLY A N 1
ATOM 668 C CA . GLY A 1 81 ? -10.129 1.848 22.557 1.00 91.75 81 GLY A CA 1
ATOM 669 C C . GLY A 1 81 ? -10.311 2.945 21.496 1.00 91.75 81 GLY A C 1
ATOM 670 O O . GLY A 1 81 ? -11.242 2.849 20.699 1.00 91.75 81 GLY A O 1
ATOM 671 N N . ASN A 1 82 ? -9.448 3.965 21.436 1.00 96.56 82 ASN A N 1
ATOM 672 C CA . ASN A 1 82 ? -9.491 4.990 20.389 1.00 96.56 82 ASN A CA 1
ATOM 673 C C . ASN A 1 82 ? -9.135 4.395 19.011 1.00 96.56 82 ASN A C 1
ATOM 675 O O . ASN A 1 82 ? -7.961 4.209 18.691 1.00 96.56 82 ASN A O 1
ATOM 679 N N . ILE A 1 83 ? -10.164 4.104 18.205 1.00 96.56 83 ILE A N 1
ATOM 680 C CA . ILE A 1 83 ? -10.051 3.437 16.896 1.00 96.56 83 ILE A CA 1
ATOM 681 C C . ILE A 1 83 ? -9.031 4.125 15.969 1.00 96.56 83 ILE A C 1
ATOM 683 O O . ILE A 1 83 ? -8.109 3.429 15.542 1.00 96.56 83 ILE A O 1
ATOM 687 N N . PRO A 1 84 ? -9.105 5.450 15.705 1.00 97.62 84 PRO A N 1
ATOM 688 C CA . PRO A 1 84 ? -8.130 6.117 14.843 1.00 97.62 84 PRO A CA 1
ATOM 689 C C . PRO A 1 84 ? -6.669 5.879 15.248 1.00 97.62 84 PRO A C 1
ATOM 691 O O . PRO A 1 84 ? -5.826 5.603 14.398 1.00 97.62 84 PRO A O 1
ATOM 694 N N . LEU A 1 85 ? -6.359 5.946 16.549 1.00 97.88 85 LEU A N 1
ATOM 695 C CA . LEU A 1 85 ? -4.994 5.741 17.046 1.00 97.88 85 LEU A CA 1
ATOM 696 C C . LEU A 1 85 ? -4.554 4.274 16.950 1.00 97.88 85 LEU A C 1
ATOM 698 O O . LEU A 1 85 ? -3.406 3.996 16.598 1.00 97.88 85 LEU A O 1
ATOM 702 N N . ILE A 1 86 ? -5.464 3.335 17.225 1.00 98.12 86 ILE A N 1
ATOM 703 C CA . ILE A 1 86 ? -5.199 1.894 17.111 1.00 98.12 86 ILE A CA 1
ATOM 704 C C . ILE A 1 86 ? -4.905 1.523 15.657 1.00 98.12 86 ILE A C 1
ATOM 706 O O . ILE A 1 86 ? -3.906 0.853 15.387 1.00 98.12 86 ILE A O 1
ATOM 710 N N . GLU A 1 87 ? -5.749 1.968 14.725 1.00 98.44 87 GLU A N 1
ATOM 711 C CA . GLU A 1 87 ? -5.569 1.737 13.292 1.00 98.44 87 GLU A CA 1
ATOM 712 C C . GLU A 1 87 ? -4.266 2.367 12.801 1.00 98.44 87 GLU A C 1
ATOM 714 O O . GLU A 1 87 ? -3.463 1.672 12.185 1.00 98.44 87 GLU A O 1
ATOM 719 N N . ALA A 1 88 ? -3.990 3.629 13.153 1.00 98.06 88 ALA A N 1
ATOM 720 C CA . ALA A 1 88 ? -2.764 4.310 12.744 1.00 98.06 88 ALA A CA 1
ATOM 721 C C . ALA A 1 88 ? -1.495 3.565 13.198 1.00 98.06 88 ALA A C 1
ATOM 723 O O . ALA A 1 88 ? -0.530 3.463 12.435 1.00 98.06 88 ALA A O 1
ATOM 724 N N . ALA A 1 89 ? -1.494 3.016 14.416 1.00 97.75 89 ALA A N 1
ATOM 725 C CA . ALA A 1 89 ? -0.369 2.248 14.942 1.00 97.75 89 ALA A CA 1
ATOM 726 C C . ALA A 1 89 ? -0.240 0.862 14.292 1.00 97.75 89 ALA A C 1
ATOM 728 O O . ALA A 1 89 ? 0.860 0.451 13.920 1.00 97.75 89 ALA A O 1
ATOM 729 N N . CYS A 1 90 ? -1.350 0.140 14.127 1.00 98.00 90 CYS A N 1
ATOM 730 C CA . CYS A 1 90 ? -1.345 -1.209 13.556 1.00 98.00 90 CYS A CA 1
ATOM 731 C C . CYS A 1 90 ? -1.058 -1.208 12.047 1.00 98.00 90 CYS A C 1
ATOM 733 O O . CYS A 1 90 ? -0.366 -2.096 11.549 1.00 98.00 90 CYS A O 1
ATOM 735 N N . ASN A 1 91 ? -1.569 -0.212 11.322 1.00 98.25 91 ASN A N 1
ATOM 736 C CA . ASN A 1 91 ? -1.440 -0.109 9.871 1.00 98.25 91 ASN A CA 1
ATOM 737 C C . ASN A 1 91 ? -0.123 0.525 9.424 1.00 98.25 91 ASN A C 1
ATOM 739 O O . ASN A 1 91 ? 0.184 0.458 8.234 1.00 98.25 91 ASN A O 1
ATOM 743 N N . ARG A 1 92 ? 0.674 1.099 10.342 1.00 97.44 92 ARG A N 1
ATOM 744 C CA . ARG A 1 92 ? 1.989 1.635 9.984 1.00 97.44 92 ARG A CA 1
ATOM 745 C C . ARG A 1 92 ? 2.869 0.520 9.426 1.00 97.44 92 ARG A C 1
ATOM 747 O O . ARG A 1 92 ? 3.041 -0.538 10.049 1.00 97.44 92 ARG A O 1
ATOM 754 N N . TYR A 1 93 ? 3.433 0.785 8.256 1.00 96.19 93 TYR A N 1
ATOM 755 C CA . TYR A 1 93 ? 4.319 -0.131 7.560 1.00 96.19 93 TYR A CA 1
ATOM 756 C C . TYR A 1 93 ? 5.446 0.619 6.850 1.00 96.19 93 TYR A C 1
ATOM 758 O O . TYR A 1 93 ? 5.189 1.609 6.165 1.00 96.19 93 TYR A O 1
ATOM 766 N N . GLU A 1 94 ? 6.678 0.140 7.020 1.00 95.31 94 GLU A N 1
ATOM 767 C CA . GLU A 1 94 ? 7.873 0.667 6.360 1.00 95.31 94 GLU A CA 1
ATOM 768 C C . GLU A 1 94 ? 7.960 0.104 4.940 1.00 95.31 94 GLU A C 1
ATOM 770 O O . GLU A 1 94 ? 8.026 -1.106 4.742 1.00 95.31 94 GLU A O 1
ATOM 775 N N . VAL A 1 95 ? 7.935 0.968 3.925 1.00 94.06 95 VAL A N 1
ATOM 776 C CA . VAL A 1 95 ? 7.829 0.537 2.523 1.00 94.06 95 VAL A CA 1
ATOM 777 C C . VAL A 1 95 ? 9.053 -0.283 2.107 1.00 94.06 95 VAL A C 1
ATOM 779 O O . VAL A 1 95 ? 8.909 -1.230 1.329 1.00 94.06 95 VAL A O 1
ATOM 782 N N . ALA A 1 96 ? 10.231 0.006 2.672 1.00 91.62 96 ALA A N 1
ATOM 783 C CA . ALA A 1 96 ? 11.454 -0.743 2.386 1.00 91.62 96 ALA A CA 1
ATOM 784 C C . ALA A 1 96 ? 11.374 -2.221 2.814 1.00 91.62 96 ALA A C 1
ATOM 786 O O . ALA A 1 96 ? 12.036 -3.067 2.210 1.00 91.62 96 ALA A O 1
ATOM 787 N N . ASP A 1 97 ? 10.521 -2.565 3.786 1.00 91.81 97 ASP A N 1
ATOM 788 C CA . ASP A 1 97 ? 10.360 -3.944 4.264 1.00 91.81 97 ASP A CA 1
ATOM 789 C C . ASP A 1 97 ? 9.797 -4.883 3.181 1.00 91.81 97 ASP A C 1
ATOM 791 O O . ASP A 1 97 ? 9.897 -6.101 3.308 1.00 91.81 97 ASP A O 1
ATOM 795 N N . TYR A 1 98 ? 9.239 -4.367 2.077 1.00 90.31 98 TYR A N 1
ATOM 796 C CA . TYR A 1 98 ? 8.866 -5.212 0.934 1.00 90.31 98 TYR A CA 1
ATOM 797 C C . TYR A 1 98 ? 10.062 -5.735 0.131 1.00 90.31 98 TYR A C 1
ATOM 799 O O . TYR A 1 98 ? 9.938 -6.769 -0.529 1.00 90.31 98 TYR A O 1
ATOM 807 N N . PHE A 1 99 ? 11.209 -5.054 0.180 1.00 88.25 99 PHE A N 1
ATOM 808 C CA . PHE A 1 99 ? 12.351 -5.342 -0.691 1.00 88.25 99 PHE A CA 1
ATOM 809 C C . PHE A 1 99 ? 13.634 -5.708 0.050 1.00 88.25 99 PHE A C 1
ATOM 811 O O . PHE A 1 99 ? 14.645 -5.958 -0.599 1.00 88.25 99 PHE A O 1
ATOM 818 N N . PHE A 1 100 ? 13.588 -5.848 1.379 1.00 81.62 100 PHE A N 1
ATOM 819 C CA . PHE A 1 100 ? 14.768 -6.076 2.225 1.00 81.62 100 PHE A CA 1
ATOM 820 C C . PHE A 1 100 ? 15.663 -7.265 1.814 1.00 81.62 100 PHE A C 1
ATOM 822 O O . PHE A 1 100 ? 16.844 -7.288 2.152 1.00 81.62 100 PHE A O 1
ATOM 829 N N . ASN A 1 101 ? 15.109 -8.273 1.127 1.00 79.75 101 ASN A N 1
ATOM 830 C CA . ASN A 1 101 ? 15.855 -9.443 0.643 1.00 79.75 101 ASN A CA 1
ATOM 831 C C . ASN A 1 101 ? 16.478 -9.254 -0.746 1.00 79.75 101 ASN A C 1
ATOM 833 O O . ASN A 1 101 ? 17.416 -9.971 -1.091 1.00 79.75 101 ASN A O 1
ATOM 837 N N . THR A 1 102 ? 15.899 -8.380 -1.567 1.00 76.00 102 THR A N 1
ATOM 838 C CA . THR A 1 102 ? 16.197 -8.290 -3.004 1.00 76.00 102 THR A CA 1
ATOM 839 C C . THR A 1 102 ? 17.055 -7.074 -3.299 1.00 76.00 102 THR A C 1
ATOM 841 O O . THR A 1 102 ? 18.028 -7.173 -4.045 1.00 76.00 102 THR A O 1
ATOM 844 N N . ASP A 1 103 ? 16.727 -5.953 -2.665 1.00 73.69 103 ASP A N 1
ATOM 845 C CA . ASP A 1 103 ? 17.505 -4.738 -2.769 1.00 73.69 103 ASP A CA 1
ATOM 846 C C . ASP A 1 103 ? 18.586 -4.784 -1.694 1.00 73.69 103 ASP A C 1
ATOM 848 O O . ASP A 1 103 ? 18.324 -4.827 -0.490 1.00 73.69 103 ASP A O 1
ATOM 852 N N . ILE A 1 104 ? 19.843 -4.802 -2.134 1.00 60.22 104 ILE A N 1
ATOM 853 C CA . ILE A 1 104 ? 20.946 -4.455 -1.245 1.00 60.22 104 ILE A CA 1
ATOM 854 C C . ILE A 1 104 ? 20.675 -3.001 -0.878 1.00 60.22 104 ILE A C 1
ATOM 856 O O . ILE A 1 104 ? 20.702 -2.177 -1.783 1.00 60.22 104 ILE A O 1
ATOM 860 N N . TYR A 1 105 ? 20.382 -2.697 0.392 1.00 57.34 105 TYR A N 1
ATOM 861 C CA . TYR A 1 105 ? 20.212 -1.319 0.860 1.00 57.34 105 TYR A CA 1
ATOM 862 C C . TYR A 1 105 ? 21.421 -0.488 0.420 1.00 57.34 105 TYR A C 1
ATOM 864 O O . TYR A 1 105 ? 22.475 -0.497 1.062 1.00 57.34 105 TYR A O 1
ATOM 872 N N . THR A 1 106 ? 21.279 0.206 -0.702 1.00 62.03 106 THR A N 1
ATOM 873 C CA . THR A 1 106 ? 22.175 1.266 -1.101 1.00 62.03 106 THR A CA 1
ATOM 874 C C . THR A 1 106 ? 21.562 2.512 -0.497 1.00 62.03 106 THR A C 1
ATOM 876 O O . THR A 1 106 ? 20.431 2.881 -0.802 1.00 62.03 106 THR A O 1
ATOM 879 N N . ASP A 1 107 ? 22.282 3.141 0.430 1.00 63.84 107 ASP A N 1
ATOM 880 C CA . ASP A 1 107 ? 21.956 4.486 0.917 1.00 63.84 107 ASP A CA 1
ATOM 881 C C . ASP A 1 107 ? 22.261 5.505 -0.197 1.00 63.84 107 ASP A C 1
ATOM 883 O O . ASP A 1 107 ? 23.085 6.407 -0.052 1.00 63.84 107 ASP A O 1
ATOM 887 N N . ASP A 1 108 ? 21.697 5.261 -1.382 1.00 79.81 108 ASP A N 1
ATOM 888 C CA . ASP A 1 108 ? 21.826 6.110 -2.546 1.00 79.81 108 ASP A CA 1
ATOM 889 C C . ASP A 1 108 ? 20.521 6.874 -2.789 1.00 79.81 108 ASP A C 1
ATOM 891 O O . ASP A 1 108 ? 19.406 6.435 -2.488 1.00 79.81 108 ASP A O 1
ATOM 895 N N . GLU A 1 109 ? 20.686 8.081 -3.318 1.00 87.31 109 GLU A N 1
ATOM 896 C CA . GLU A 1 109 ? 19.598 9.022 -3.566 1.00 87.31 109 GLU A CA 1
ATOM 897 C C . GLU A 1 109 ? 18.546 8.460 -4.535 1.00 87.31 109 GLU A C 1
ATOM 899 O O . GLU A 1 109 ? 17.366 8.804 -4.442 1.00 87.31 109 GLU A O 1
ATOM 904 N N . HIS A 1 110 ? 18.950 7.583 -5.459 1.00 87.69 110 HIS A N 1
ATOM 905 C CA . HIS A 1 110 ? 18.054 6.989 -6.445 1.00 87.69 110 HIS A CA 1
ATOM 906 C C . HIS A 1 110 ? 17.091 6.004 -5.786 1.00 87.69 110 HIS A C 1
ATOM 908 O O . HIS A 1 110 ? 15.883 6.100 -6.008 1.00 87.69 110 HIS A O 1
ATOM 914 N N . TYR A 1 111 ? 17.601 5.102 -4.946 1.00 87.00 111 TYR A N 1
ATOM 915 C CA . TYR A 1 111 ? 16.790 4.156 -4.185 1.00 87.00 111 TYR A CA 1
ATOM 916 C C . TYR A 1 111 ? 15.805 4.890 -3.273 1.00 87.00 111 TYR A C 1
ATOM 918 O O . TYR A 1 111 ? 14.614 4.584 -3.277 1.00 87.00 111 TYR A O 1
ATOM 926 N N . HIS A 1 112 ? 16.261 5.930 -2.569 1.00 88.44 112 HIS A N 1
ATOM 927 C CA . HIS A 1 112 ? 15.382 6.730 -1.717 1.00 88.44 112 HIS A CA 1
ATOM 928 C C . HIS A 1 112 ? 14.241 7.395 -2.509 1.00 88.44 112 HIS A C 1
ATOM 930 O O . HIS A 1 112 ? 13.077 7.337 -2.107 1.00 88.44 112 HIS A O 1
ATOM 936 N N . ARG A 1 113 ? 14.543 7.971 -3.681 1.00 90.69 113 ARG A N 1
ATOM 937 C CA . ARG A 1 113 ? 13.521 8.538 -4.576 1.00 90.69 113 ARG A CA 1
ATOM 938 C C . ARG A 1 113 ? 12.552 7.478 -5.098 1.00 90.69 113 ARG A C 1
ATOM 940 O O . ARG A 1 113 ? 11.352 7.743 -5.151 1.00 90.69 113 ARG A O 1
ATOM 947 N N . ALA A 1 114 ? 13.051 6.296 -5.467 1.00 90.56 114 ALA A N 1
ATOM 948 C CA . ALA A 1 114 ? 12.223 5.170 -5.896 1.00 90.56 114 ALA A CA 1
ATOM 949 C C . ALA A 1 114 ? 11.272 4.719 -4.781 1.00 90.56 114 ALA A C 1
ATOM 951 O O . ALA A 1 114 ? 10.084 4.515 -5.035 1.00 90.56 114 ALA A O 1
ATOM 952 N N . LEU A 1 115 ? 11.764 4.654 -3.544 1.00 91.44 115 LEU A N 1
ATOM 953 C CA . LEU A 1 115 ? 10.980 4.274 -2.377 1.00 91.44 115 LEU A CA 1
ATOM 954 C C . LEU A 1 115 ? 9.843 5.267 -2.099 1.00 91.44 115 LEU A C 1
ATOM 956 O O . LEU A 1 115 ? 8.696 4.850 -1.938 1.00 91.44 115 LEU A O 1
ATOM 960 N N . ILE A 1 116 ? 10.127 6.575 -2.126 1.00 92.25 116 ILE A N 1
ATOM 961 C CA . ILE A 1 116 ? 9.110 7.630 -1.964 1.00 92.25 116 ILE A CA 1
ATOM 962 C C . ILE A 1 116 ? 8.081 7.574 -3.097 1.00 92.25 116 ILE A C 1
ATOM 964 O O . ILE A 1 116 ? 6.872 7.564 -2.849 1.00 92.25 116 ILE A O 1
ATOM 968 N N . ALA A 1 117 ? 8.539 7.489 -4.351 1.00 92.62 117 ALA A N 1
ATOM 969 C CA . ALA A 1 117 ? 7.644 7.392 -5.501 1.00 92.62 117 ALA A CA 1
ATOM 970 C C . ALA A 1 117 ? 6.702 6.187 -5.362 1.00 92.62 117 ALA A C 1
ATOM 972 O O . ALA A 1 117 ? 5.495 6.296 -5.588 1.00 92.62 117 ALA A O 1
ATOM 973 N N . PHE A 1 118 ? 7.231 5.051 -4.914 1.00 93.44 118 PHE A N 1
ATOM 974 C CA . PHE A 1 118 ? 6.454 3.844 -4.687 1.00 93.44 118 PHE A CA 1
ATOM 975 C C . PHE A 1 118 ? 5.487 3.956 -3.502 1.00 93.44 118 PHE A C 1
ATOM 977 O O . PHE A 1 118 ? 4.354 3.480 -3.589 1.00 93.44 118 PHE A O 1
ATOM 984 N N . ALA A 1 119 ? 5.868 4.651 -2.430 1.00 94.50 119 ALA A N 1
ATOM 985 C CA . ALA A 1 119 ? 4.990 4.939 -1.299 1.00 94.50 119 ALA A CA 1
ATOM 986 C C . ALA A 1 119 ? 3.758 5.771 -1.716 1.00 94.50 119 ALA A C 1
ATOM 988 O O . ALA A 1 119 ? 2.636 5.497 -1.282 1.00 94.50 119 ALA A O 1
ATOM 989 N N . HIS A 1 120 ? 3.919 6.728 -2.635 1.00 94.06 120 HIS A N 1
ATOM 990 C CA . HIS A 1 120 ? 2.788 7.471 -3.207 1.00 94.06 120 HIS A CA 1
ATOM 991 C C . HIS A 1 120 ? 1.869 6.603 -4.081 1.00 94.06 120 HIS A C 1
ATOM 993 O O . HIS A 1 120 ? 0.640 6.765 -4.041 1.00 94.06 120 HIS A O 1
ATOM 999 N N . VAL A 1 121 ? 2.441 5.674 -4.855 1.00 94.81 121 VAL A N 1
ATOM 1000 C CA . VAL A 1 121 ? 1.681 4.678 -5.631 1.00 94.81 121 VAL A CA 1
ATOM 1001 C C . VAL A 1 121 ? 0.845 3.817 -4.684 1.00 94.81 121 VAL A C 1
ATOM 1003 O O . VAL A 1 121 ? -0.366 3.692 -4.877 1.00 94.81 121 VAL A O 1
ATOM 1006 N N . LEU A 1 122 ? 1.473 3.293 -3.627 1.00 95.62 122 LEU A N 1
ATOM 1007 C CA . LEU A 1 122 ? 0.825 2.520 -2.569 1.00 95.62 122 LEU A CA 1
ATOM 1008 C C . LEU A 1 122 ? -0.339 3.264 -1.938 1.00 95.62 122 LEU A C 1
ATOM 1010 O O . LEU A 1 122 ? -1.454 2.749 -1.913 1.00 95.62 122 LEU A O 1
ATOM 1014 N N . LYS A 1 123 ? -0.091 4.493 -1.475 1.00 95.56 123 LYS A N 1
ATOM 1015 C CA . LYS A 1 123 ? -1.117 5.337 -0.867 1.00 95.56 123 LYS A CA 1
ATOM 1016 C C . LYS A 1 123 ? -2.332 5.454 -1.775 1.00 95.56 123 LYS A C 1
ATOM 1018 O O . LYS A 1 123 ? -3.452 5.248 -1.323 1.00 95.56 123 LYS A O 1
ATOM 1023 N N . SER A 1 124 ? -2.111 5.756 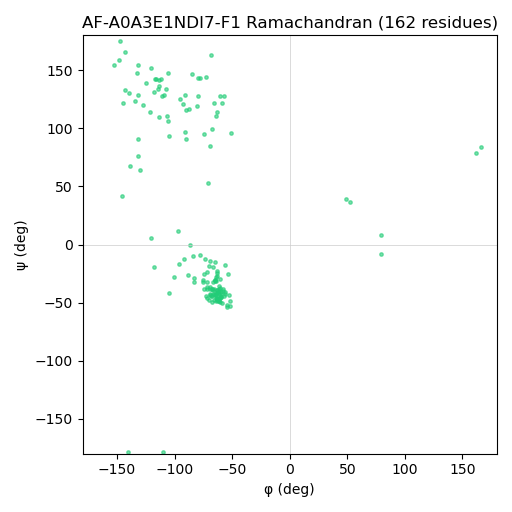-3.050 1.00 95.06 124 SER A N 1
ATOM 1024 C CA . SER A 1 124 ? -3.194 5.948 -4.016 1.00 95.06 124 SER A CA 1
ATOM 1025 C C . SER A 1 124 ? -3.985 4.659 -4.253 1.00 95.06 124 SER A C 1
ATOM 1027 O O . SER A 1 124 ? -5.216 4.684 -4.284 1.00 95.06 124 SER A O 1
ATOM 1029 N N . ALA A 1 125 ? -3.291 3.526 -4.388 1.00 95.56 125 ALA A N 1
ATOM 1030 C CA . ALA A 1 125 ? -3.915 2.228 -4.616 1.00 95.56 125 ALA A CA 1
ATOM 1031 C C . ALA A 1 125 ? -4.708 1.743 -3.389 1.00 95.56 125 ALA A C 1
ATOM 1033 O O . ALA A 1 125 ? -5.864 1.337 -3.524 1.00 95.56 125 ALA A O 1
ATOM 1034 N N . TRP A 1 126 ? -4.138 1.868 -2.187 1.00 96.81 126 TRP A N 1
ATOM 1035 C CA . TRP A 1 126 ? -4.797 1.497 -0.932 1.00 96.81 126 TRP A CA 1
ATOM 1036 C C . TRP A 1 126 ? -5.990 2.399 -0.631 1.00 96.81 126 TRP A C 1
ATOM 1038 O O . TRP A 1 126 ? -7.052 1.902 -0.262 1.00 96.81 126 TRP A O 1
ATOM 1048 N N . GLU A 1 127 ? -5.851 3.709 -0.841 1.00 95.62 127 GLU A N 1
ATOM 1049 C CA . GLU A 1 127 ? -6.935 4.677 -0.663 1.00 95.62 127 GLU A CA 1
ATOM 1050 C C . GLU A 1 127 ? -8.099 4.394 -1.615 1.00 95.62 127 GLU A C 1
ATOM 1052 O O . GLU A 1 127 ? -9.262 4.448 -1.212 1.00 95.62 127 GLU A O 1
ATOM 1057 N N . PHE A 1 128 ? -7.804 4.037 -2.865 1.00 95.12 128 PHE A N 1
ATOM 1058 C CA . PHE A 1 128 ? -8.827 3.600 -3.806 1.00 95.12 128 PHE A CA 1
ATOM 1059 C C . PHE A 1 128 ? -9.477 2.280 -3.368 1.00 95.12 128 PHE A C 1
ATOM 1061 O O . PHE A 1 128 ? -10.703 2.174 -3.353 1.00 95.12 128 PHE A O 1
ATOM 1068 N N . GLY A 1 129 ? -8.679 1.279 -2.991 1.00 95.56 129 GLY A N 1
ATOM 1069 C CA . GLY A 1 129 ? -9.175 -0.030 -2.565 1.00 95.56 129 GLY A CA 1
ATOM 1070 C C . GLY A 1 129 ? -10.103 0.061 -1.354 1.00 95.56 129 GLY A C 1
ATOM 1071 O O . GLY A 1 129 ? -11.229 -0.434 -1.401 1.00 95.56 129 GLY A O 1
ATOM 1072 N N . ILE A 1 130 ? -9.675 0.757 -0.298 1.00 96.19 130 ILE A N 1
ATOM 1073 C CA . ILE A 1 130 ? -10.434 0.833 0.953 1.00 96.19 130 ILE A CA 1
ATOM 1074 C C . ILE A 1 130 ? -11.746 1.607 0.790 1.00 96.19 130 ILE A C 1
ATOM 1076 O O . ILE A 1 130 ? -12.768 1.182 1.320 1.00 96.19 130 ILE A O 1
ATOM 1080 N N . LYS A 1 131 ? -11.764 2.694 0.002 1.00 94.94 131 LYS A N 1
ATOM 1081 C CA . LYS A 1 131 ? -12.984 3.483 -0.250 1.00 94.94 131 LYS A CA 1
ATOM 1082 C C . LYS A 1 131 ? -14.046 2.689 -1.005 1.00 94.94 131 LYS A C 1
ATOM 1084 O O . LYS A 1 131 ? -15.232 2.923 -0.804 1.00 94.94 131 LYS A O 1
ATOM 1089 N N . ASN A 1 132 ? -13.632 1.757 -1.863 1.00 95.88 132 ASN A N 1
ATOM 1090 C CA . ASN A 1 132 ? -14.566 0.874 -2.559 1.00 95.88 132 ASN A CA 1
ATOM 1091 C C . ASN A 1 132 ? -15.125 -0.226 -1.645 1.00 95.88 132 ASN A C 1
ATOM 1093 O O . ASN A 1 132 ? -16.263 -0.646 -1.834 1.00 95.88 132 ASN A O 1
ATOM 1097 N N . LEU A 1 133 ? -14.342 -0.696 -0.670 1.00 96.94 133 LEU A N 1
ATOM 1098 C CA . LEU A 1 133 ? -14.758 -1.748 0.264 1.00 96.94 133 LEU A CA 1
ATOM 1099 C C . LEU A 1 133 ? -15.586 -1.212 1.441 1.00 96.94 133 LEU A C 1
ATOM 1101 O O . LEU A 1 133 ? -16.480 -1.901 1.921 1.00 96.94 133 LEU A O 1
ATOM 1105 N N . PHE A 1 134 ? -15.310 0.015 1.882 1.00 96.25 134 PHE A N 1
ATOM 1106 C CA . PHE A 1 134 ? -15.937 0.650 3.043 1.00 96.25 134 PHE A CA 1
ATOM 1107 C C . PHE A 1 134 ? -16.441 2.060 2.684 1.00 96.25 134 PHE A C 1
ATOM 1109 O O . PHE A 1 134 ? -15.936 3.049 3.222 1.00 96.25 134 PHE A O 1
ATOM 1116 N N . PRO A 1 135 ? -17.424 2.183 1.770 1.00 95.69 135 PRO A N 1
ATOM 1117 C CA . PRO A 1 135 ? -17.870 3.477 1.242 1.00 95.69 135 PRO A CA 1
ATOM 1118 C C . PRO A 1 135 ? -18.481 4.404 2.304 1.00 95.69 135 PRO A C 1
ATOM 1120 O O . PRO A 1 135 ? -18.468 5.621 2.133 1.00 95.69 135 PRO A O 1
ATOM 1123 N N . ASP A 1 136 ? -18.975 3.840 3.408 1.00 94.25 136 ASP A N 1
ATOM 1124 C CA . ASP A 1 136 ? -19.610 4.582 4.503 1.00 94.25 136 ASP A CA 1
ATOM 1125 C C . ASP A 1 136 ? -18.609 5.095 5.554 1.00 94.25 136 ASP A C 1
ATOM 1127 O O . ASP A 1 136 ? -19.000 5.738 6.529 1.00 94.25 136 ASP A O 1
ATOM 1131 N N . ARG A 1 137 ? -17.309 4.815 5.384 1.00 94.75 137 ARG A N 1
ATOM 1132 C CA . ARG A 1 137 ? -16.250 5.263 6.295 1.00 94.75 137 ARG A CA 1
ATOM 1133 C C . ARG A 1 137 ? -15.330 6.265 5.609 1.00 94.75 137 ARG A C 1
ATOM 1135 O O . ARG A 1 137 ? -14.963 6.125 4.444 1.00 94.75 137 ARG A O 1
ATOM 1142 N N . ILE A 1 138 ? -14.915 7.275 6.366 1.00 96.19 138 ILE A N 1
ATOM 1143 C CA . ILE A 1 138 ? -13.922 8.252 5.919 1.00 96.19 138 ILE A CA 1
ATOM 1144 C C . ILE A 1 138 ? -12.561 7.789 6.418 1.00 96.19 138 ILE A C 1
ATOM 1146 O O . ILE A 1 138 ? -12.388 7.601 7.618 1.00 96.19 138 ILE A O 1
ATOM 1150 N N . PHE A 1 139 ? -11.597 7.643 5.513 1.00 97.19 139 PHE A N 1
ATOM 1151 C CA . PHE A 1 139 ? -10.228 7.260 5.849 1.00 97.19 139 PHE A CA 1
ATOM 1152 C C . PHE A 1 139 ? -9.257 8.405 5.600 1.00 97.19 139 PHE A C 1
ATOM 1154 O O . PHE A 1 139 ? -9.369 9.131 4.609 1.00 97.19 139 PHE A O 1
ATOM 1161 N N . VAL A 1 140 ? -8.279 8.525 6.490 1.00 97.56 140 VAL A N 1
ATOM 1162 C CA . VAL A 1 140 ? -7.115 9.392 6.352 1.00 97.56 140 VAL A CA 1
ATOM 1163 C C . VAL A 1 140 ? -5.907 8.514 6.068 1.00 97.56 140 VAL A C 1
ATOM 1165 O O . VAL A 1 140 ? -5.710 7.492 6.719 1.00 97.56 140 VAL A O 1
ATOM 1168 N N . PHE A 1 141 ? -5.112 8.921 5.084 1.00 97.25 141 PHE A N 1
ATOM 1169 C CA . PHE A 1 141 ? -3.871 8.262 4.700 1.00 97.25 141 PHE A CA 1
ATOM 1170 C C . PHE A 1 141 ? -2.707 9.216 4.912 1.00 97.25 141 PHE A C 1
ATOM 1172 O O . PHE A 1 141 ? -2.742 10.347 4.419 1.00 97.25 141 PHE A O 1
ATOM 1179 N N . GLU A 1 142 ? -1.663 8.733 5.571 1.00 96.81 142 GLU A N 1
ATOM 1180 C CA .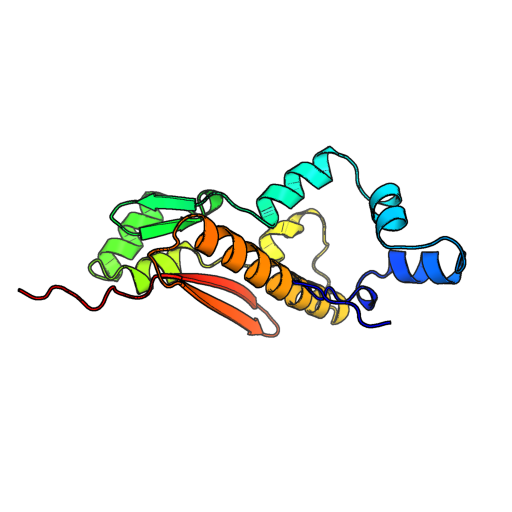 GLU A 1 142 ? -0.470 9.511 5.887 1.00 96.81 142 GLU A CA 1
ATOM 1181 C C . GLU A 1 142 ? 0.776 8.801 5.362 1.00 96.81 142 GLU A C 1
ATOM 1183 O O . GLU A 1 142 ? 0.903 7.576 5.451 1.00 96.81 142 GLU A O 1
ATOM 1188 N N . LEU A 1 143 ? 1.689 9.600 4.812 1.00 96.00 143 LEU A N 1
ATOM 1189 C CA . LEU A 1 143 ? 3.029 9.186 4.422 1.00 96.00 143 LEU A CA 1
ATOM 1190 C C . LEU A 1 143 ? 4.036 9.918 5.298 1.00 96.00 143 LEU A C 1
ATOM 1192 O O . LEU A 1 143 ? 3.922 11.126 5.515 1.00 96.00 143 LEU A O 1
ATOM 1196 N N . PHE A 1 144 ? 5.009 9.172 5.802 1.00 95.25 144 PHE A N 1
ATOM 1197 C CA . PHE A 1 144 ? 6.115 9.690 6.587 1.00 95.25 144 PHE A CA 1
ATOM 1198 C C . PHE A 1 144 ? 7.378 9.481 5.777 1.00 95.25 144 PHE A C 1
ATOM 1200 O O . PHE A 1 144 ? 7.808 8.348 5.589 1.00 95.25 144 PHE A O 1
ATOM 1207 N N . GLU A 1 145 ? 7.942 10.580 5.295 1.00 92.25 145 GLU A N 1
ATOM 1208 C CA . GLU A 1 145 ? 9.073 10.581 4.377 1.00 92.25 145 GLU A CA 1
ATOM 1209 C C . GLU A 1 145 ? 10.220 11.358 5.024 1.00 92.25 145 GLU A C 1
ATOM 1211 O O . GLU A 1 145 ? 10.127 12.561 5.281 1.00 92.25 145 GLU A O 1
ATOM 1216 N N . ASN A 1 146 ? 11.308 10.662 5.336 1.00 86.56 146 ASN A N 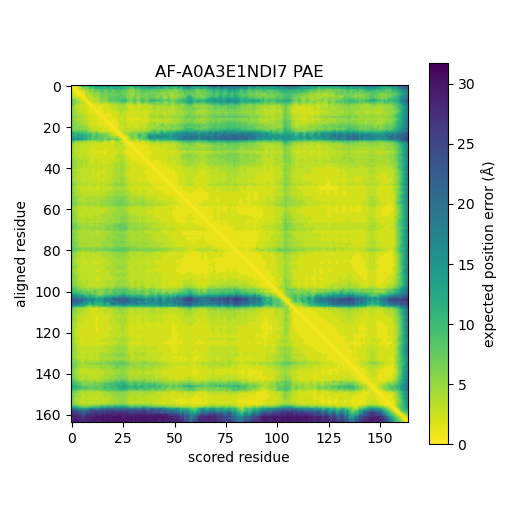1
ATOM 1217 C CA . ASN A 1 146 ? 12.570 11.271 5.732 1.00 86.56 146 ASN A CA 1
ATOM 1218 C C . ASN A 1 146 ? 13.743 10.405 5.252 1.00 86.56 146 ASN A C 1
ATOM 1220 O O . ASN A 1 146 ? 13.543 9.305 4.752 1.00 86.56 146 ASN A O 1
ATOM 1224 N N . GLN A 1 147 ? 14.978 10.873 5.448 1.00 77.69 147 GLN A N 1
ATOM 1225 C CA . GLN A 1 147 ? 16.185 10.175 4.977 1.00 77.69 147 GLN A CA 1
ATOM 1226 C C . GLN A 1 147 ? 16.341 8.728 5.482 1.00 77.69 147 GLN A C 1
ATOM 1228 O O . GLN A 1 147 ? 17.146 7.987 4.936 1.00 77.69 147 GLN A O 1
ATOM 1233 N N . LYS A 1 148 ? 15.636 8.329 6.545 1.00 78.94 148 LYS A N 1
ATOM 1234 C CA . LYS A 1 148 ? 15.772 7.015 7.189 1.00 78.94 148 LYS A CA 1
ATOM 1235 C C . LYS A 1 148 ? 14.510 6.165 7.147 1.00 78.94 148 LYS A C 1
ATOM 1237 O O . LYS A 1 148 ? 14.599 4.970 7.395 1.00 78.94 148 LYS A O 1
ATOM 1242 N N . GLU A 1 149 ? 13.357 6.777 6.923 1.00 86.25 149 GLU A N 1
ATOM 1243 C CA . GLU A 1 149 ? 12.059 6.130 7.066 1.00 86.25 149 GLU A CA 1
ATOM 1244 C C . GLU A 1 149 ? 11.156 6.570 5.920 1.00 86.25 149 GLU A C 1
ATOM 1246 O O . GLU A 1 149 ? 11.032 7.766 5.636 1.00 86.25 149 GLU A O 1
ATOM 1251 N N . THR A 1 150 ? 10.529 5.603 5.261 1.00 94.12 150 THR A N 1
ATOM 1252 C CA . THR A 1 150 ? 9.468 5.846 4.290 1.00 94.12 150 THR A CA 1
ATOM 1253 C C . THR A 1 150 ? 8.326 4.911 4.624 1.00 94.12 150 THR A C 1
ATOM 1255 O O . THR A 1 150 ? 8.255 3.781 4.147 1.00 94.12 150 THR A O 1
ATOM 1258 N N . SER A 1 151 ? 7.409 5.380 5.460 1.00 96.38 151 SER A N 1
ATOM 1259 C CA . SER A 1 151 ? 6.303 4.557 5.933 1.00 96.38 151 SER A CA 1
ATOM 1260 C C . SER A 1 151 ? 4.949 5.130 5.563 1.00 96.38 151 SER A C 1
ATOM 1262 O O . SER A 1 151 ? 4.754 6.338 5.411 1.00 96.38 151 SER A O 1
ATOM 12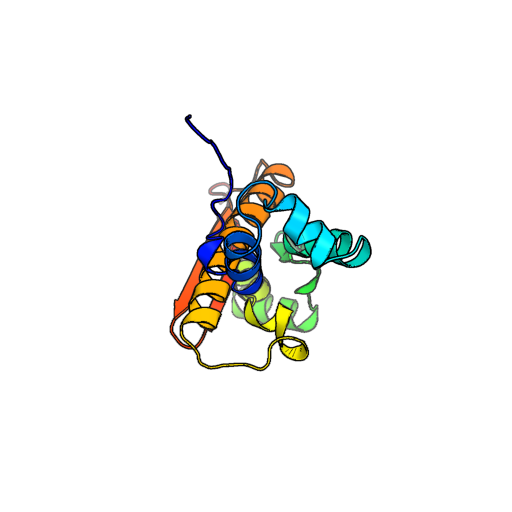64 N N . ILE A 1 152 ? 3.994 4.221 5.422 1.00 97.19 152 ILE A N 1
ATOM 1265 C CA . ILE A 1 152 ? 2.595 4.510 5.144 1.00 97.19 152 ILE A CA 1
ATOM 1266 C C . ILE A 1 152 ? 1.744 4.038 6.317 1.00 97.19 152 ILE A C 1
ATOM 1268 O O . ILE A 1 152 ? 2.013 2.996 6.915 1.00 97.19 152 ILE A O 1
ATOM 1272 N N . THR A 1 153 ? 0.702 4.795 6.644 1.00 98.06 153 THR A N 1
ATOM 1273 C CA . THR A 1 153 ? -0.375 4.332 7.520 1.00 98.06 153 THR A CA 1
ATOM 1274 C C . THR A 1 153 ? -1.718 4.886 7.057 1.00 98.06 153 THR A C 1
ATOM 1276 O O . THR A 1 153 ? -1.786 5.824 6.255 1.00 98.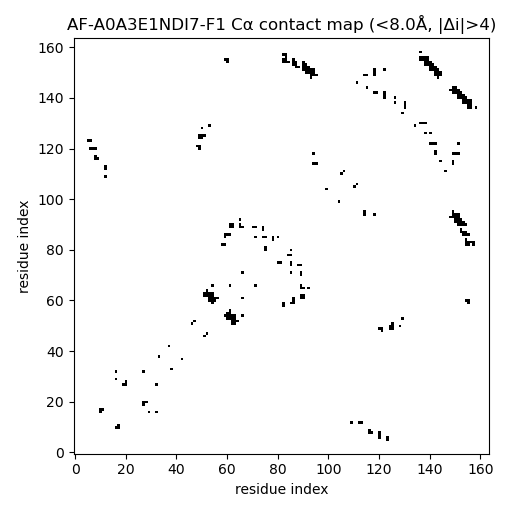06 153 THR A O 1
ATOM 1279 N N . PHE A 1 154 ? -2.795 4.308 7.574 1.00 98.25 154 PHE A N 1
ATOM 1280 C CA . PHE A 1 154 ? -4.131 4.863 7.449 1.00 98.25 154 PHE A CA 1
ATOM 1281 C C . PHE A 1 154 ? -4.978 4.532 8.670 1.00 98.25 154 PHE A C 1
ATOM 1283 O O . PHE A 1 154 ? -4.732 3.559 9.389 1.00 98.25 154 PHE A O 1
ATOM 1290 N N . TYR A 1 155 ? -6.018 5.333 8.846 1.00 98.19 155 TYR A N 1
ATOM 1291 C CA . TYR A 1 155 ? -7.020 5.162 9.883 1.00 98.19 155 TYR A CA 1
ATOM 1292 C C . TYR A 1 155 ? -8.350 5.762 9.434 1.00 98.19 155 TYR A C 1
ATOM 1294 O O . TYR A 1 155 ? -8.411 6.654 8.585 1.00 98.19 155 TYR A O 1
ATOM 1302 N N . SER A 1 156 ? -9.434 5.252 9.991 1.00 96.94 156 SER A N 1
ATOM 1303 C CA . SER A 1 156 ? -10.776 5.784 9.853 1.00 96.94 156 SER A CA 1
ATOM 1304 C C . SER A 1 156 ? -10.958 6.997 10.765 1.00 96.94 156 SER A C 1
ATOM 1306 O O . SER A 1 156 ? -10.419 7.071 11.870 1.00 96.94 156 SER A O 1
ATOM 1308 N N . GLN A 1 157 ? -11.706 7.993 10.299 1.00 93.19 157 GLN A N 1
ATOM 1309 C CA . GLN A 1 157 ? -12.150 9.086 11.155 1.00 93.19 157 GLN A CA 1
ATOM 1310 C C . GLN A 1 157 ? -13.238 8.577 12.098 1.00 93.19 157 GLN A C 1
ATOM 1312 O O . GLN A 1 157 ? -14.086 7.773 11.706 1.00 93.19 157 GLN A O 1
ATOM 1317 N N . ALA A 1 158 ? -13.248 9.085 13.331 1.00 76.56 158 ALA A N 1
ATOM 1318 C CA . ALA A 1 158 ? -14.357 8.837 14.239 1.00 76.56 158 ALA A CA 1
ATOM 1319 C C . ALA A 1 158 ? -15.659 9.322 13.585 1.00 76.56 158 ALA A C 1
ATOM 1321 O O . ALA A 1 158 ? -15.749 10.473 13.149 1.00 76.56 158 ALA A O 1
ATOM 1322 N N . VAL A 1 159 ? -16.669 8.452 13.525 1.00 62.00 159 VAL A N 1
ATOM 1323 C CA . VAL A 1 159 ? -18.013 8.865 13.124 1.00 62.00 159 VAL A CA 1
ATOM 1324 C C . VAL A 1 159 ? -18.494 9.847 14.186 1.00 62.00 159 VAL A C 1
ATOM 1326 O O . VAL A 1 159 ? -18.715 9.482 15.339 1.00 62.00 159 VAL A O 1
ATOM 1329 N N . SER A 1 160 ? -18.608 11.121 13.824 1.00 47.84 160 SER A N 1
ATOM 1330 C CA . SER A 1 160 ? -19.216 12.130 14.682 1.00 47.84 160 SER A CA 1
ATOM 1331 C C . SER A 1 160 ? -20.716 11.844 14.782 1.00 47.84 160 SER A C 1
ATOM 1333 O O . SER A 1 160 ? -21.499 12.379 14.000 1.00 47.84 160 SER A O 1
ATOM 1335 N N . GLY A 1 161 ? -21.121 10.965 15.698 1.00 44.09 161 GLY A N 1
ATOM 1336 C CA . GLY A 1 161 ? -22.532 10.665 15.919 1.00 44.09 161 GLY A CA 1
ATOM 1337 C C . GLY A 1 161 ? -22.767 9.421 16.762 1.00 44.09 161 GLY A C 1
ATOM 1338 O O . GLY A 1 161 ? -22.953 8.347 16.212 1.00 44.09 161 GLY A O 1
ATOM 1339 N N . GLU A 1 162 ? -22.726 9.600 18.083 1.00 37.19 162 GLU A N 1
ATOM 1340 C CA . GLU A 1 162 ? -23.732 9.167 19.074 1.00 37.19 162 GLU A CA 1
ATOM 1341 C C . GLU A 1 162 ? -23.084 9.161 20.465 1.00 37.19 162 GLU A C 1
ATOM 1343 O O . GLU A 1 162 ? -22.686 8.137 21.011 1.00 37.19 162 GLU A O 1
ATOM 1348 N N . ILE A 1 163 ? -22.971 10.359 21.046 1.00 39.59 163 ILE A N 1
ATOM 1349 C CA . ILE A 1 163 ? -23.048 10.496 22.499 1.00 39.59 163 ILE A CA 1
ATOM 1350 C C . ILE A 1 163 ? -24.534 10.747 22.766 1.00 39.59 163 ILE A C 1
ATOM 1352 O O . ILE A 1 163 ? -25.003 11.869 22.573 1.00 39.59 163 ILE A O 1
ATOM 1356 N N . ASN A 1 164 ? -25.268 9.688 23.104 1.00 34.78 164 ASN A N 1
ATOM 1357 C CA . ASN A 1 164 ? -26.570 9.782 23.766 1.00 34.78 164 ASN A CA 1
ATOM 1358 C C . ASN A 1 164 ? -26.379 9.461 25.247 1.00 34.78 164 ASN A C 1
ATOM 1360 O O . ASN A 1 164 ? -25.717 8.438 25.534 1.00 34.78 164 ASN A O 1
#